Protein AF-A0A3P3TVG1-F1 (afdb_monomer_lite)

Radius of gyration: 27.74 Å; chains: 1; bounding box: 45×38×85 Å

Structure (mmCIF, N/CA/C/O backbone):
data_AF-A0A3P3TVG1-F1
#
_entry.id   AF-A0A3P3TVG1-F1
#
loop_
_atom_site.group_PDB
_atom_site.id
_atom_site.type_symbol
_atom_site.label_atom_id
_atom_site.label_alt_id
_atom_site.label_comp_id
_atom_site.label_asym_id
_atom_site.label_entity_id
_atom_site.label_seq_id
_atom_site.pdbx_PDB_ins_code
_atom_site.Cartn_x
_atom_site.Cartn_y
_atom_site.Cartn_z
_atom_site.occupancy
_atom_site.B_iso_or_equiv
_atom_site.auth_seq_id
_atom_site.auth_comp_id
_atom_site.auth_asym_id
_atom_site.auth_atom_id
_atom_site.pdbx_PDB_model_num
ATOM 1 N N . MET A 1 1 ? 25.346 26.857 -65.716 1.00 60.88 1 MET A N 1
ATOM 2 C CA . MET A 1 1 ? 24.441 25.695 -65.537 1.00 60.88 1 MET A CA 1
ATOM 3 C C . MET A 1 1 ? 25.072 24.546 -64.748 1.00 60.88 1 MET A C 1
ATOM 5 O O . MET A 1 1 ? 24.523 24.207 -63.712 1.00 60.88 1 MET A O 1
ATOM 9 N N . LYS A 1 2 ? 26.247 24.011 -65.127 1.00 71.88 2 LYS A N 1
ATOM 10 C CA . LYS A 1 2 ? 26.922 22.905 -64.397 1.00 71.88 2 LYS A CA 1
ATOM 11 C C . LYS A 1 2 ? 27.114 23.145 -62.885 1.00 71.88 2 LYS A C 1
ATOM 13 O O . LYS A 1 2 ? 26.853 22.253 -62.092 1.00 71.88 2 LYS A O 1
ATOM 18 N N . LYS A 1 3 ? 27.490 24.368 -62.484 1.00 79.12 3 LYS A N 1
ATOM 19 C CA . LYS A 1 3 ? 27.665 24.753 -61.066 1.00 79.12 3 LYS A CA 1
ATOM 20 C C . LYS A 1 3 ? 26.357 24.718 -60.257 1.00 79.12 3 LYS A C 1
ATOM 22 O O . LYS A 1 3 ? 26.367 24.307 -59.107 1.00 79.12 3 LYS A O 1
ATOM 27 N N . ILE A 1 4 ? 25.240 25.107 -60.876 1.00 87.00 4 ILE A N 1
ATOM 28 C CA . ILE A 1 4 ? 23.908 25.107 -60.244 1.00 87.00 4 ILE A CA 1
ATOM 29 C C . ILE A 1 4 ? 23.394 23.671 -60.101 1.00 87.00 4 ILE A C 1
ATOM 31 O O . ILE A 1 4 ? 22.881 23.303 -59.052 1.00 87.00 4 ILE A O 1
ATOM 35 N N . ILE A 1 5 ? 23.606 22.839 -61.125 1.00 87.06 5 ILE A N 1
ATOM 36 C CA . ILE A 1 5 ? 23.253 21.411 -61.095 1.00 87.06 5 ILE A CA 1
ATOM 37 C C . ILE A 1 5 ? 24.036 20.686 -59.989 1.00 87.06 5 ILE A C 1
ATOM 39 O O . ILE A 1 5 ? 23.461 19.900 -59.242 1.00 87.06 5 ILE A O 1
ATOM 43 N N . PHE A 1 6 ? 25.329 20.992 -59.836 1.00 90.00 6 PHE A N 1
ATOM 44 C CA . PHE A 1 6 ? 26.157 20.420 -58.772 1.00 90.00 6 PHE A CA 1
ATOM 45 C C . PHE A 1 6 ? 25.679 20.840 -57.374 1.00 90.00 6 PHE A C 1
ATOM 47 O O . PHE A 1 6 ? 25.582 20.003 -56.481 1.00 90.00 6 PHE A O 1
ATOM 54 N N . LEU A 1 7 ? 25.313 22.115 -57.201 1.00 90.81 7 LEU A N 1
ATOM 55 C CA . LEU A 1 7 ? 24.789 22.638 -55.939 1.00 90.81 7 LEU A CA 1
ATOM 56 C C . LEU A 1 7 ? 23.459 21.971 -55.545 1.00 90.81 7 LEU A C 1
ATOM 58 O O . LEU A 1 7 ? 23.300 21.545 -54.405 1.00 90.81 7 LEU A O 1
ATOM 62 N N . LEU A 1 8 ? 22.527 21.833 -56.492 1.00 88.56 8 LEU A N 1
ATOM 63 C CA . LEU A 1 8 ? 21.233 21.184 -56.254 1.00 88.56 8 LEU A CA 1
ATOM 64 C C . LEU A 1 8 ? 21.389 19.695 -55.919 1.00 88.56 8 LEU A C 1
ATOM 66 O O . LEU A 1 8 ? 20.735 19.202 -55.002 1.00 88.56 8 LEU A O 1
ATOM 70 N N . SER A 1 9 ? 22.296 18.997 -56.609 1.00 88.94 9 SER A N 1
ATOM 71 C CA . SER A 1 9 ? 22.603 17.591 -56.328 1.00 88.94 9 SER A CA 1
ATOM 72 C C . SER A 1 9 ? 23.188 17.405 -54.922 1.00 88.94 9 SER A C 1
ATOM 74 O O . SER A 1 9 ? 22.757 16.526 -54.178 1.00 88.94 9 SER A O 1
ATOM 76 N N . ALA A 1 10 ? 24.098 18.290 -54.501 1.00 90.56 10 ALA A N 1
ATOM 77 C CA . ALA A 1 10 ? 24.673 18.252 -53.157 1.00 90.56 10 ALA A CA 1
ATOM 78 C C . ALA A 1 10 ? 23.614 18.458 -52.061 1.00 90.56 10 ALA A C 1
ATOM 80 O O . ALA A 1 10 ? 23.590 17.711 -51.084 1.00 90.56 10 ALA A O 1
ATOM 81 N N . ILE A 1 11 ? 22.701 19.420 -52.239 1.00 93.19 11 ILE A N 1
ATOM 82 C CA . ILE A 1 11 ? 21.603 19.672 -51.290 1.00 93.19 11 ILE A CA 1
ATOM 83 C C . ILE A 1 11 ? 20.682 18.451 -51.188 1.00 93.19 11 ILE A C 1
ATOM 85 O O . ILE A 1 11 ? 20.298 18.059 -50.085 1.00 93.19 11 ILE A O 1
ATOM 89 N N . PHE A 1 12 ? 20.367 17.815 -52.319 1.00 92.94 12 PHE A N 1
ATOM 90 C CA . PHE A 1 12 ? 19.538 16.612 -52.344 1.00 92.94 12 PHE A CA 1
ATOM 91 C C . PHE A 1 12 ? 20.194 15.446 -51.591 1.00 92.94 12 PHE A C 1
ATOM 93 O O . PHE A 1 12 ? 19.537 14.774 -50.796 1.00 92.94 12 PHE A O 1
ATOM 100 N N . ILE A 1 13 ? 21.499 15.233 -51.777 1.00 93.19 13 ILE A N 1
ATOM 101 C CA . ILE A 1 13 ? 22.245 14.186 -51.066 1.00 93.19 13 ILE A CA 1
ATOM 102 C C . ILE A 1 13 ? 22.282 14.477 -49.563 1.00 93.19 13 ILE A C 1
ATOM 104 O O . ILE A 1 13 ? 21.950 13.601 -48.769 1.00 93.19 13 ILE A O 1
ATOM 108 N N . ILE A 1 14 ? 22.616 15.707 -49.160 1.00 92.00 14 ILE A N 1
ATOM 109 C CA . ILE A 1 14 ? 22.690 16.089 -47.741 1.00 92.00 14 ILE A CA 1
ATOM 110 C C . ILE A 1 14 ? 21.326 15.925 -47.063 1.00 92.00 14 ILE A C 1
ATOM 112 O O . ILE A 1 14 ? 21.257 15.389 -45.961 1.00 92.00 14 ILE A O 1
ATOM 116 N N . SER A 1 15 ? 20.235 16.316 -47.727 1.00 91.88 15 SER A N 1
ATOM 117 C CA . SER A 1 15 ? 18.883 16.148 -47.189 1.00 91.88 15 SER A CA 1
ATOM 118 C C . SER A 1 15 ? 18.557 14.675 -46.924 1.00 91.88 15 SER A C 1
ATOM 120 O O . SER A 1 15 ? 18.113 14.332 -45.828 1.00 91.88 15 SER A O 1
ATOM 122 N N . ASN A 1 16 ? 18.865 13.785 -47.872 1.00 91.62 16 ASN A N 1
ATOM 123 C CA . ASN A 1 16 ? 18.651 12.346 -47.703 1.00 91.62 16 ASN A CA 1
ATOM 124 C C . ASN A 1 16 ? 19.564 11.731 -46.632 1.00 91.62 16 ASN A C 1
ATOM 126 O O . ASN A 1 16 ? 19.125 10.854 -45.893 1.00 91.62 16 ASN A O 1
ATOM 130 N N . VAL A 1 17 ? 20.808 12.204 -46.499 1.00 92.00 17 VAL A N 1
ATOM 131 C CA . VAL A 1 17 ? 21.730 11.763 -45.438 1.00 92.00 17 VAL A CA 1
ATOM 132 C C . VAL A 1 17 ? 21.220 12.179 -44.059 1.00 92.00 17 VAL A C 1
ATOM 134 O O . VAL A 1 17 ? 21.239 11.365 -43.140 1.00 92.00 17 VAL A O 1
ATOM 137 N N . VAL A 1 18 ? 20.715 13.407 -43.907 1.00 87.94 18 VAL A N 1
ATOM 138 C CA . VAL A 1 18 ? 20.125 13.886 -42.646 1.00 87.94 18 VAL A CA 1
ATOM 139 C C . VAL A 1 18 ? 18.876 13.079 -42.293 1.00 87.94 18 VAL A C 1
ATOM 141 O O . VAL A 1 18 ? 18.750 12.622 -41.158 1.00 87.94 18 VAL A O 1
ATOM 144 N N . TRP A 1 19 ? 17.988 12.836 -43.260 1.00 85.50 19 TRP A N 1
ATOM 145 C CA . TRP A 1 19 ? 16.808 11.993 -43.060 1.00 85.50 19 TRP A CA 1
ATOM 146 C C . TRP A 1 19 ? 17.169 10.549 -42.718 1.00 85.50 19 TRP A C 1
ATOM 148 O O . TRP A 1 19 ? 16.586 9.983 -41.796 1.00 85.50 19 TRP A O 1
ATOM 158 N N . GLY A 1 20 ? 18.156 9.968 -43.402 1.00 86.88 20 GLY A N 1
ATOM 159 C CA . GLY A 1 20 ? 18.679 8.640 -43.094 1.00 86.88 20 GLY A CA 1
ATOM 160 C C . GLY A 1 20 ? 19.249 8.583 -41.681 1.00 86.88 20 GLY A C 1
ATOM 161 O O . GLY A 1 20 ? 18.874 7.714 -40.900 1.00 86.88 20 GLY A O 1
ATOM 162 N N . PHE A 1 21 ? 20.077 9.557 -41.306 1.00 85.56 21 PHE A N 1
ATOM 163 C CA . PHE A 1 21 ? 20.622 9.656 -39.957 1.00 85.56 21 PHE A CA 1
ATOM 164 C C . PHE A 1 21 ? 19.516 9.770 -38.903 1.00 85.56 21 PHE A C 1
ATOM 166 O O . PHE A 1 21 ? 19.546 9.040 -37.921 1.00 85.56 21 PHE A O 1
ATOM 173 N N . MET A 1 22 ? 18.499 10.610 -39.114 1.00 80.25 22 MET A N 1
ATOM 174 C CA . MET A 1 22 ? 17.347 10.705 -38.209 1.00 80.25 22 MET A CA 1
ATOM 175 C C . MET A 1 22 ? 16.521 9.414 -38.156 1.00 80.25 22 MET A C 1
ATOM 177 O O . MET A 1 22 ? 16.029 9.048 -37.091 1.00 80.25 22 MET A O 1
ATOM 181 N N . TYR A 1 23 ? 16.383 8.709 -39.280 1.00 79.88 23 TYR A N 1
ATOM 182 C CA . TYR A 1 23 ? 15.666 7.439 -39.354 1.00 79.88 23 TYR A CA 1
ATOM 183 C C . TYR A 1 23 ? 16.387 6.319 -38.593 1.00 79.88 23 TYR A C 1
ATOM 185 O O . TYR A 1 23 ? 15.736 5.545 -37.895 1.00 79.88 23 TYR A O 1
ATOM 193 N N . PHE A 1 24 ? 17.717 6.246 -38.692 1.00 74.50 24 PHE A N 1
ATOM 194 C CA . PHE A 1 24 ? 18.522 5.262 -37.963 1.00 74.50 24 PHE A CA 1
ATOM 195 C C . PHE A 1 24 ? 18.769 5.659 -36.507 1.00 74.50 24 PHE A C 1
ATOM 197 O O . PHE A 1 24 ? 18.927 4.789 -35.659 1.00 74.50 24 PHE A O 1
ATOM 204 N N . LYS A 1 25 ? 18.712 6.955 -36.179 1.00 70.62 25 LYS A N 1
ATOM 205 C CA . LYS A 1 25 ? 18.735 7.468 -34.801 1.00 70.62 25 LYS A CA 1
ATOM 206 C C . LYS A 1 25 ? 17.356 7.405 -34.129 1.00 70.62 25 LYS A C 1
ATOM 208 O O . LYS A 1 25 ? 17.049 8.211 -33.248 1.00 70.62 25 LYS A O 1
ATOM 213 N N . ARG A 1 26 ? 16.513 6.447 -34.530 1.00 57.66 26 ARG A N 1
ATOM 214 C CA . ARG A 1 26 ? 15.347 6.040 -33.745 1.00 57.66 26 ARG A CA 1
ATOM 215 C C . ARG A 1 26 ? 15.866 5.398 -32.462 1.00 57.66 26 ARG A C 1
ATOM 217 O O . ARG A 1 26 ? 16.267 4.243 -32.463 1.00 57.66 26 ARG A O 1
ATOM 224 N N . ILE A 1 27 ? 15.957 6.260 -31.449 1.00 60.38 27 ILE A N 1
ATOM 225 C CA . ILE A 1 27 ? 15.525 6.090 -30.058 1.00 60.38 27 ILE A CA 1
ATOM 226 C C . ILE A 1 27 ? 15.545 4.629 -29.630 1.00 60.38 27 ILE A C 1
ATOM 228 O O . ILE A 1 27 ? 14.768 3.833 -30.159 1.00 60.38 27 ILE A O 1
ATOM 232 N N . ASP A 1 28 ? 16.421 4.336 -28.669 1.00 57.06 28 ASP A N 1
ATOM 233 C CA . ASP A 1 28 ? 16.534 3.058 -27.976 1.00 57.06 28 ASP A CA 1
ATOM 234 C C . ASP A 1 28 ? 15.175 2.346 -27.901 1.00 57.06 28 ASP A C 1
ATOM 236 O O . ASP A 1 28 ? 14.174 2.996 -27.564 1.00 57.06 28 ASP A O 1
ATOM 240 N N . PRO A 1 29 ? 15.101 1.038 -28.229 1.00 55.50 29 PRO A N 1
ATOM 241 C CA . PRO A 1 29 ? 13.853 0.296 -28.106 1.00 55.50 29 PRO A CA 1
ATOM 242 C C . PRO A 1 29 ? 13.265 0.570 -26.720 1.00 55.50 29 PRO A C 1
ATOM 244 O O . PRO A 1 29 ? 14.050 0.719 -25.774 1.00 55.50 29 PRO A O 1
ATOM 247 N N . PRO A 1 30 ? 11.923 0.662 -26.578 1.00 53.00 30 PRO A N 1
ATOM 248 C CA . PRO A 1 30 ? 11.322 0.805 -25.263 1.00 53.00 30 PRO A CA 1
ATOM 249 C C . PRO A 1 30 ? 11.974 -0.266 -24.408 1.00 53.00 30 PRO A C 1
ATOM 251 O O . PRO A 1 30 ? 11.936 -1.446 -24.777 1.00 53.00 30 PRO A O 1
ATOM 254 N N . SER A 1 31 ? 12.688 0.155 -23.355 1.00 56.16 31 SER A N 1
ATOM 255 C CA . SER A 1 31 ? 13.304 -0.808 -22.456 1.00 56.16 31 SER A CA 1
ATOM 256 C C . SER A 1 31 ? 12.200 -1.796 -22.125 1.00 56.16 31 SER A C 1
ATOM 258 O O . SER A 1 31 ? 11.040 -1.397 -22.008 1.00 56.16 31 SER A O 1
ATOM 260 N N . ASN A 1 32 ? 12.494 -3.091 -22.114 1.00 53.91 32 ASN A N 1
ATOM 261 C CA . ASN A 1 32 ? 11.509 -4.062 -21.674 1.00 53.91 32 ASN A CA 1
ATOM 262 C C . ASN A 1 32 ? 11.207 -3.700 -20.215 1.00 53.91 32 ASN A C 1
ATOM 264 O O . ASN A 1 32 ? 11.918 -4.128 -19.307 1.00 53.91 32 ASN A O 1
ATOM 268 N N . ILE A 1 33 ? 10.243 -2.800 -19.994 1.00 59.16 33 ILE A N 1
ATOM 269 C CA . ILE A 1 33 ? 9.822 -2.337 -18.687 1.00 59.16 33 ILE A CA 1
ATOM 270 C C . ILE A 1 33 ? 9.070 -3.541 -18.159 1.00 59.16 33 ILE A C 1
ATOM 272 O O . ILE A 1 33 ? 7.873 -3.700 -18.383 1.00 59.16 33 ILE A O 1
ATOM 276 N N . VAL A 1 34 ? 9.815 -4.449 -17.534 1.00 67.94 34 VAL A N 1
ATOM 277 C CA . VAL A 1 34 ? 9.253 -5.584 -16.824 1.00 67.94 34 VAL A CA 1
ATOM 278 C C . VAL A 1 34 ? 8.525 -4.986 -15.631 1.00 67.94 34 VAL A C 1
ATOM 280 O O . VAL A 1 34 ? 9.122 -4.671 -14.602 1.00 67.94 34 VAL A O 1
ATOM 283 N N . VAL A 1 35 ? 7.235 -4.738 -15.824 1.00 75.00 35 VAL A N 1
ATOM 284 C CA . VAL A 1 35 ? 6.320 -4.339 -14.766 1.00 75.00 35 VAL A CA 1
ATOM 285 C C . VAL A 1 35 ? 5.939 -5.608 -14.022 1.00 75.00 35 VAL A C 1
ATOM 287 O O . VAL A 1 35 ? 5.320 -6.506 -14.587 1.00 75.00 35 VAL A O 1
ATOM 290 N N . GLN A 1 36 ? 6.333 -5.694 -12.757 1.00 80.44 36 GLN A N 1
ATOM 291 C CA . GLN A 1 36 ? 5.960 -6.796 -11.879 1.00 80.44 36 GLN A CA 1
ATOM 292 C C . GLN A 1 36 ? 4.784 -6.352 -11.024 1.00 80.44 36 GLN A C 1
ATOM 294 O O . GLN A 1 36 ? 4.847 -5.309 -10.376 1.00 80.44 36 GLN A O 1
ATOM 299 N N . VAL A 1 37 ? 3.711 -7.136 -11.032 1.00 81.00 37 VAL A N 1
ATOM 300 C CA . VAL A 1 37 ? 2.537 -6.896 -10.194 1.00 81.00 37 VAL A CA 1
ATOM 301 C C . VAL A 1 37 ? 2.491 -7.978 -9.130 1.00 81.00 37 VAL A C 1
ATOM 303 O O . VAL A 1 37 ? 2.446 -9.164 -9.447 1.00 81.00 37 VAL A O 1
ATOM 306 N N . TYR A 1 38 ? 2.500 -7.558 -7.872 1.00 81.25 38 TYR A N 1
ATOM 307 C CA . TYR A 1 38 ? 2.321 -8.420 -6.716 1.00 81.25 38 TYR A CA 1
ATOM 308 C C . TYR A 1 38 ? 0.941 -8.165 -6.133 1.00 81.25 38 TYR A C 1
ATOM 310 O O . TYR A 1 38 ? 0.610 -7.021 -5.830 1.00 81.25 38 TYR A O 1
ATOM 318 N N . ASN A 1 39 ? 0.167 -9.230 -5.959 1.00 82.38 39 ASN A N 1
ATOM 319 C CA . ASN A 1 39 ? -1.041 -9.207 -5.147 1.00 82.38 39 ASN A CA 1
ATOM 320 C C . ASN A 1 39 ? -0.696 -9.874 -3.823 1.00 82.38 39 ASN A C 1
ATOM 322 O O . ASN A 1 39 ? -0.185 -10.997 -3.810 1.00 82.38 39 ASN A O 1
ATOM 326 N N . LEU A 1 40 ? -0.927 -9.163 -2.731 1.00 80.44 40 LEU A N 1
ATOM 327 C CA . LEU A 1 40 ? -0.558 -9.595 -1.400 1.00 80.44 40 LEU A CA 1
ATOM 328 C C . LEU A 1 40 ? -1.809 -9.710 -0.539 1.00 80.44 40 LEU A C 1
ATOM 330 O O . LEU A 1 40 ? -2.611 -8.782 -0.450 1.00 80.44 40 LEU A O 1
ATOM 334 N N . ASN A 1 41 ? -1.918 -10.862 0.112 1.00 81.88 41 ASN A N 1
ATOM 335 C CA . ASN A 1 41 ? -2.938 -11.165 1.099 1.00 81.88 41 ASN A CA 1
ATOM 336 C C . ASN A 1 41 ? -2.225 -11.601 2.376 1.00 81.88 41 ASN A C 1
ATOM 338 O O . ASN A 1 41 ? -1.162 -12.226 2.320 1.00 81.88 41 ASN A O 1
ATOM 342 N N . GLY A 1 42 ? -2.812 -11.292 3.521 1.00 79.81 42 GLY A N 1
ATOM 343 C CA . GLY A 1 42 ? -2.217 -11.608 4.807 1.00 79.81 42 GLY A CA 1
ATOM 344 C C . GLY A 1 42 ? -3.260 -11.628 5.906 1.00 79.81 42 GLY A C 1
ATOM 345 O O . GLY A 1 42 ? -4.244 -10.900 5.859 1.00 79.81 42 GLY A O 1
ATOM 346 N N . THR A 1 43 ? -3.016 -12.456 6.908 1.00 78.81 43 THR A N 1
ATOM 347 C CA . THR A 1 43 ? -3.888 -12.605 8.068 1.00 78.81 43 THR A CA 1
ATOM 348 C C . THR A 1 43 ? -3.055 -12.337 9.310 1.00 78.81 43 THR A C 1
ATOM 350 O O . THR A 1 43 ? -2.070 -13.031 9.554 1.00 78.81 43 THR A O 1
ATOM 353 N N . GLY A 1 44 ? -3.421 -11.299 10.057 1.00 78.81 44 GLY A N 1
ATOM 354 C CA . GLY A 1 44 ? -2.887 -10.990 11.384 1.00 78.81 44 GLY A CA 1
ATOM 355 C C . GLY A 1 44 ? -3.753 -11.608 12.479 1.00 78.81 44 GLY A C 1
ATOM 356 O O . GLY A 1 44 ? -4.606 -12.442 12.197 1.00 78.81 44 GLY A O 1
ATOM 357 N N . GLU A 1 45 ? -3.594 -11.207 13.738 1.00 75.44 45 GLU A N 1
ATOM 358 C CA . GLU A 1 45 ? -4.452 -11.715 14.824 1.00 75.44 45 GLU A CA 1
ATOM 359 C C . GLU A 1 45 ? -5.867 -11.128 14.748 1.00 75.44 45 GLU A C 1
ATOM 361 O O . GLU A 1 45 ? -6.856 -11.859 14.747 1.00 75.44 45 GLU A O 1
ATOM 366 N N . VAL A 1 46 ? -5.958 -9.809 14.584 1.00 79.50 46 VAL A N 1
ATOM 367 C CA . VAL A 1 46 ? -7.218 -9.046 14.622 1.00 79.50 46 VAL A CA 1
ATOM 368 C C . VAL A 1 46 ? -7.608 -8.419 13.282 1.00 79.50 46 VAL A C 1
ATOM 370 O O . VAL A 1 46 ? -8.724 -7.927 13.143 1.00 79.50 46 VAL A O 1
ATOM 373 N N . TRP A 1 47 ? -6.728 -8.475 12.283 1.00 80.12 47 TRP A N 1
ATOM 374 C CA . TRP A 1 47 ? -6.930 -7.870 10.966 1.00 80.12 47 TRP A CA 1
ATOM 375 C C . TRP A 1 47 ? -6.579 -8.849 9.853 1.00 80.12 47 TRP A C 1
ATOM 377 O O . TRP A 1 47 ? -5.601 -9.584 9.974 1.00 80.12 47 TRP A O 1
ATOM 387 N N . ASP A 1 48 ? -7.328 -8.808 8.761 1.00 80.25 48 ASP A N 1
ATOM 388 C CA . ASP A 1 48 ? -6.969 -9.435 7.492 1.00 80.25 48 ASP A CA 1
ATOM 389 C C . ASP A 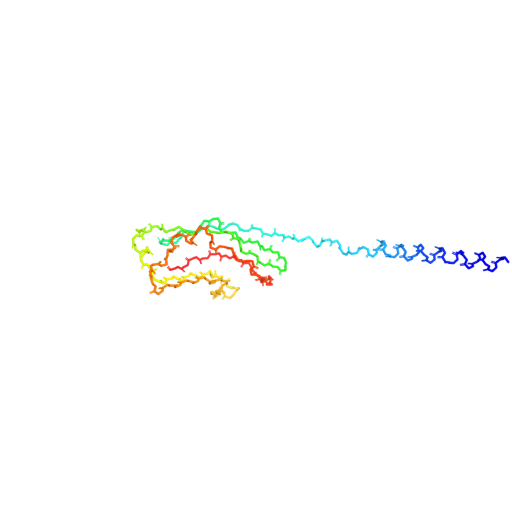1 48 ? -6.721 -8.353 6.442 1.00 80.25 48 ASP A C 1
ATOM 391 O O . ASP A 1 48 ? -7.459 -7.373 6.364 1.00 80.25 48 ASP A O 1
ATOM 395 N N . ILE A 1 49 ? -5.692 -8.530 5.616 1.00 82.31 49 ILE A N 1
ATOM 396 C CA . ILE A 1 49 ? -5.462 -7.722 4.421 1.00 82.31 49 ILE A CA 1
ATOM 397 C C . ILE A 1 49 ? -5.760 -8.557 3.181 1.00 82.31 49 ILE A C 1
ATOM 399 O O . ILE A 1 49 ? -5.309 -9.700 3.044 1.00 82.31 49 ILE A O 1
ATOM 403 N N . THR A 1 50 ? -6.507 -7.966 2.259 1.00 83.06 50 THR A N 1
ATOM 404 C CA . THR A 1 50 ? -6.888 -8.595 0.996 1.00 83.06 50 THR A CA 1
ATOM 405 C C . THR A 1 50 ? -6.636 -7.653 -0.167 1.00 83.06 50 THR A C 1
ATOM 407 O O . THR A 1 50 ? -6.716 -6.430 -0.034 1.00 83.06 50 THR A O 1
ATOM 410 N N . ASP A 1 51 ? -6.287 -8.245 -1.306 1.00 81.56 51 ASP A N 1
ATOM 411 C CA . ASP A 1 51 ? -6.152 -7.580 -2.597 1.00 81.56 51 ASP A CA 1
ATOM 412 C C . ASP A 1 51 ? -5.139 -6.431 -2.631 1.00 81.56 51 ASP A C 1
ATOM 414 O O . ASP A 1 51 ? -5.218 -5.585 -3.517 1.00 81.56 51 ASP A O 1
ATOM 418 N N . TYR A 1 52 ? -4.152 -6.409 -1.725 1.00 81.56 52 TYR A N 1
ATOM 419 C CA . TYR A 1 52 ? -3.157 -5.340 -1.689 1.00 81.56 52 TYR A CA 1
ATOM 420 C C . TYR A 1 52 ? -2.189 -5.450 -2.868 1.00 81.56 52 TYR A C 1
ATOM 422 O O . TYR A 1 52 ? -1.404 -6.399 -2.966 1.00 81.56 52 TYR A O 1
ATOM 430 N N . LYS A 1 53 ? -2.233 -4.474 -3.780 1.00 82.56 53 LYS A N 1
ATOM 431 C CA . LYS A 1 53 ? -1.442 -4.509 -5.018 1.00 82.56 53 LYS A CA 1
ATOM 432 C C . LYS A 1 53 ? -0.182 -3.668 -4.923 1.00 82.56 53 LYS A C 1
ATOM 434 O O . LYS A 1 53 ? -0.224 -2.486 -4.592 1.00 82.56 53 LYS A O 1
ATOM 439 N N . ILE A 1 54 ? 0.945 -4.239 -5.330 1.00 80.94 54 ILE A N 1
ATOM 440 C CA . ILE A 1 54 ? 2.197 -3.507 -5.528 1.00 80.94 54 ILE A CA 1
ATOM 441 C C . ILE A 1 54 ? 2.638 -3.686 -6.972 1.00 80.94 54 ILE A C 1
ATOM 443 O O . ILE A 1 54 ? 2.863 -4.802 -7.429 1.00 80.94 54 ILE A O 1
ATOM 447 N N . ILE A 1 55 ? 2.794 -2.578 -7.685 1.00 80.75 55 ILE A N 1
ATOM 448 C CA . ILE A 1 55 ? 3.299 -2.557 -9.053 1.00 80.75 55 ILE A CA 1
ATOM 449 C C . ILE A 1 55 ? 4.724 -2.014 -9.008 1.00 80.75 55 ILE A C 1
ATOM 451 O O . ILE A 1 55 ? 4.959 -0.855 -8.669 1.00 80.75 55 ILE A O 1
ATOM 455 N N . VAL A 1 56 ? 5.688 -2.854 -9.357 1.00 80.38 56 VAL A N 1
ATOM 456 C CA . VAL A 1 56 ? 7.104 -2.504 -9.406 1.00 80.38 56 VAL A CA 1
ATOM 457 C C . VAL A 1 56 ? 7.517 -2.344 -10.860 1.00 80.38 56 VAL A C 1
ATOM 459 O O . VAL A 1 56 ? 7.429 -3.271 -11.659 1.00 80.38 56 VAL A O 1
ATOM 462 N N . SER A 1 57 ? 7.993 -1.152 -11.194 1.00 75.12 57 SER A N 1
ATOM 463 C CA . SER A 1 57 ? 8.670 -0.841 -12.451 1.00 75.12 57 SER A CA 1
ATOM 464 C C . SER A 1 57 ? 10.116 -0.424 -12.153 1.00 75.12 57 SER A C 1
ATOM 466 O O . SER A 1 57 ? 10.407 -0.039 -11.016 1.00 75.12 57 SER A O 1
ATOM 468 N N . PRO A 1 58 ? 11.028 -0.424 -13.143 1.00 71.62 58 PRO A N 1
ATOM 469 C CA . PRO A 1 58 ? 12.425 -0.029 -12.940 1.00 71.62 58 PRO A CA 1
ATOM 470 C C . PRO A 1 58 ? 12.594 1.343 -12.271 1.00 71.62 58 PRO A C 1
ATOM 472 O O . PRO A 1 58 ? 13.531 1.559 -11.509 1.00 71.62 58 PRO A O 1
ATOM 475 N N . ASN A 1 59 ? 11.659 2.264 -12.518 1.00 70.62 59 ASN A N 1
ATOM 476 C CA . ASN A 1 59 ? 11.774 3.654 -12.082 1.00 70.62 59 ASN A CA 1
ATOM 477 C C . ASN A 1 59 ? 10.816 4.018 -10.942 1.00 70.62 59 ASN A C 1
ATOM 479 O O . ASN A 1 59 ? 10.974 5.077 -10.336 1.00 70.62 59 ASN A O 1
ATOM 483 N N . LYS A 1 60 ? 9.813 3.178 -10.661 1.00 70.81 60 LYS A N 1
ATOM 484 C CA . LYS A 1 60 ? 8.745 3.501 -9.714 1.00 70.81 60 LYS A CA 1
ATOM 485 C C . LYS A 1 60 ? 8.153 2.251 -9.074 1.00 70.81 60 LYS A C 1
ATOM 487 O O . LYS A 1 60 ? 7.808 1.303 -9.778 1.00 70.81 60 LYS A O 1
ATOM 492 N N . ILE A 1 61 ? 7.944 2.306 -7.763 1.00 75.25 61 ILE A N 1
ATOM 493 C CA . ILE A 1 61 ? 7.049 1.398 -7.040 1.00 75.25 61 ILE A CA 1
ATOM 494 C C . ILE A 1 61 ? 5.729 2.126 -6.808 1.00 75.25 61 ILE A C 1
ATOM 496 O O . ILE A 1 61 ? 5.704 3.169 -6.161 1.00 75.25 61 ILE A O 1
ATOM 500 N N . LEU A 1 62 ? 4.642 1.581 -7.337 1.00 75.69 62 LEU A N 1
ATOM 501 C CA . LEU A 1 62 ? 3.280 2.001 -7.044 1.00 75.69 62 LEU A CA 1
ATOM 502 C C . LEU A 1 62 ? 2.669 1.012 -6.058 1.00 75.69 62 LEU A C 1
ATOM 504 O O . LEU A 1 62 ? 2.832 -0.199 -6.197 1.00 75.69 62 LEU A O 1
ATOM 508 N N . ARG A 1 63 ? 1.951 1.540 -5.077 1.00 75.62 63 ARG A N 1
ATOM 509 C CA . ARG A 1 63 ? 1.062 0.770 -4.212 1.00 75.62 63 ARG A CA 1
ATOM 510 C C . ARG A 1 63 ? -0.344 1.137 -4.667 1.00 75.62 63 ARG A C 1
ATOM 512 O O . ARG A 1 63 ? -0.605 2.311 -4.917 1.00 75.62 63 ARG A O 1
ATOM 519 N N . GLY A 1 64 ? -1.140 0.125 -4.966 1.00 70.25 64 GLY A N 1
ATOM 520 C CA . GLY A 1 64 ? -2.527 0.261 -5.381 1.00 70.25 64 GLY A CA 1
ATOM 521 C C . GLY A 1 64 ? -3.442 -0.255 -4.285 1.00 70.25 64 GLY A C 1
ATOM 522 O O . GLY A 1 64 ? -2.960 -0.609 -3.211 1.00 70.25 64 GLY A O 1
ATOM 523 N N . HIS A 1 65 ? -4.737 -0.310 -4.599 1.00 74.94 65 HIS A N 1
ATOM 524 C CA . HIS A 1 65 ? -5.809 -0.772 -3.719 1.00 74.94 65 HIS A CA 1
ATOM 525 C C . HIS A 1 65 ? -5.402 -1.941 -2.823 1.00 74.94 65 HIS A C 1
ATOM 527 O O . HIS A 1 65 ? -4.704 -2.856 -3.257 1.00 74.94 65 HIS A O 1
ATOM 533 N N . GLY A 1 66 ? -5.874 -1.886 -1.586 1.00 75.00 66 GLY A N 1
ATOM 534 C CA . GLY A 1 66 ? -5.881 -2.983 -0.637 1.00 75.00 66 GLY A CA 1
ATOM 535 C C . GLY A 1 66 ? -7.013 -2.748 0.344 1.00 75.00 66 GLY A C 1
ATOM 536 O O . GLY A 1 66 ? -7.369 -1.598 0.606 1.00 75.00 66 GLY A O 1
ATOM 537 N N . LYS A 1 67 ? -7.565 -3.836 0.865 1.00 79.88 67 LYS A N 1
ATOM 538 C CA . LYS A 1 67 ? -8.661 -3.815 1.824 1.00 79.88 67 LYS A CA 1
ATOM 539 C C . LYS A 1 67 ? -8.191 -4.384 3.150 1.00 79.88 67 LYS A C 1
ATOM 541 O O . LYS A 1 67 ? -7.602 -5.467 3.176 1.00 79.88 67 LYS A O 1
ATOM 546 N N . LEU A 1 68 ? -8.468 -3.669 4.235 1.00 78.88 68 LEU A N 1
ATOM 547 C CA . LEU A 1 68 ? -8.207 -4.126 5.595 1.00 78.88 68 LEU A CA 1
ATOM 548 C C . LEU A 1 68 ? -9.537 -4.490 6.274 1.00 78.88 68 LEU A C 1
ATOM 550 O O . LEU A 1 68 ? -10.446 -3.674 6.355 1.00 78.88 68 LEU A O 1
ATOM 554 N N . ALA A 1 69 ? -9.668 -5.725 6.749 1.00 80.19 69 ALA A N 1
ATOM 555 C CA . ALA A 1 69 ? -10.881 -6.238 7.377 1.00 80.19 69 ALA A CA 1
ATOM 556 C C . ALA A 1 69 ? -10.629 -6.556 8.854 1.00 80.19 69 ALA A C 1
ATOM 558 O O . ALA A 1 69 ? -9.718 -7.319 9.181 1.00 80.19 69 ALA A O 1
ATOM 559 N N . TYR A 1 70 ? -11.426 -5.970 9.750 1.00 79.06 70 TYR A N 1
ATOM 560 C CA . TYR A 1 70 ? -11.343 -6.261 11.181 1.00 79.06 70 TYR A CA 1
ATOM 561 C C . TYR A 1 70 ? -12.023 -7.590 11.490 1.00 79.06 70 TYR A C 1
ATOM 563 O O . TYR A 1 70 ? -13.136 -7.838 11.031 1.00 79.06 70 TYR A O 1
ATOM 571 N N . LYS A 1 71 ? -11.378 -8.426 12.301 1.00 81.50 71 LYS A N 1
ATOM 572 C CA . LYS A 1 71 ? -11.918 -9.721 12.739 1.00 81.50 71 LYS A CA 1
ATOM 573 C C . LYS A 1 71 ? -12.566 -9.688 14.121 1.00 81.50 71 LYS A C 1
ATOM 575 O O . LYS A 1 71 ? -13.217 -10.657 14.503 1.00 81.50 71 LYS A O 1
ATOM 580 N N . GLY A 1 72 ? -12.339 -8.625 14.892 1.00 80.69 72 GLY A N 1
ATOM 581 C CA . GLY A 1 72 ? -12.935 -8.453 16.217 1.00 80.69 72 GLY A CA 1
ATOM 582 C C . GLY A 1 72 ? -14.342 -7.852 16.162 1.00 80.69 72 GLY A C 1
ATOM 583 O O . GLY A 1 72 ? -14.896 -7.622 15.090 1.00 80.69 72 GLY A O 1
ATOM 584 N N . ASP A 1 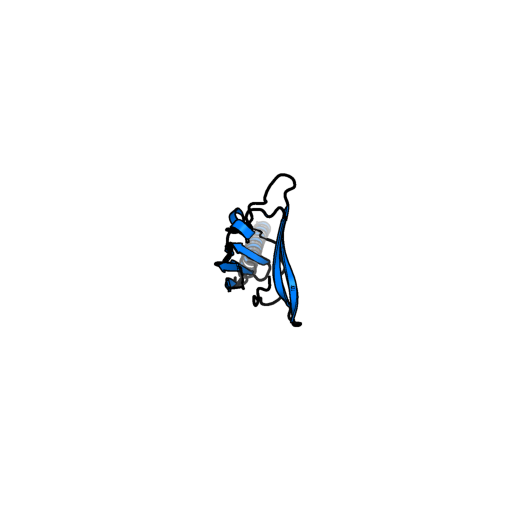73 ? -14.908 -7.561 17.335 1.00 81.06 73 ASP A N 1
ATOM 585 C CA . ASP A 1 73 ? -16.183 -6.841 17.442 1.00 81.06 73 ASP A CA 1
ATOM 586 C C . ASP A 1 73 ? -16.016 -5.387 16.946 1.00 81.06 73 ASP A C 1
ATOM 588 O O . ASP A 1 73 ? -15.219 -4.649 17.536 1.00 81.06 73 ASP A O 1
ATOM 592 N N . PRO A 1 74 ? -16.750 -4.945 15.903 1.00 75.88 74 PRO A N 1
ATOM 593 C CA . PRO A 1 74 ? -16.689 -3.579 15.377 1.00 75.88 74 PRO A CA 1
ATOM 594 C C . PRO A 1 74 ? -16.809 -2.486 16.444 1.00 75.88 74 PRO A C 1
ATOM 596 O O . PRO A 1 74 ? -16.145 -1.455 16.340 1.00 75.88 74 PRO A O 1
ATOM 599 N N . LYS A 1 75 ? -17.562 -2.737 17.524 1.00 78.56 75 LYS A N 1
ATOM 600 C CA . LYS A 1 75 ? -17.741 -1.788 18.636 1.00 78.5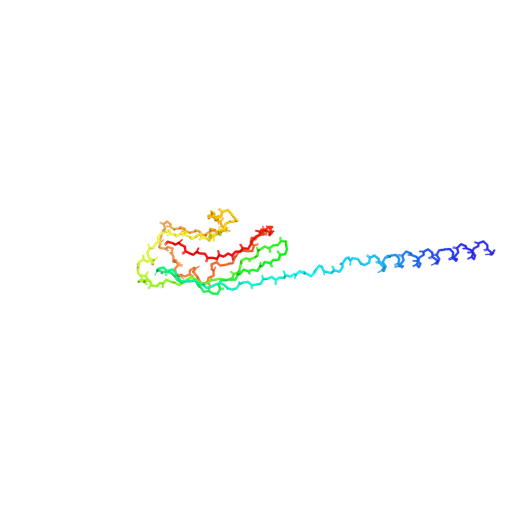6 75 LYS A CA 1
ATOM 601 C C . LYS A 1 75 ? -16.431 -1.398 19.322 1.00 78.56 75 LYS A C 1
ATOM 603 O O . LYS A 1 75 ? -16.356 -0.332 19.932 1.00 78.56 75 LYS A O 1
ATOM 608 N N . ASN A 1 76 ? -15.404 -2.242 19.220 1.00 74.69 76 ASN A N 1
ATOM 609 C CA . ASN A 1 76 ? -14.087 -1.995 19.807 1.00 74.69 76 ASN A CA 1
ATOM 610 C C . ASN A 1 76 ? -13.302 -0.899 19.073 1.00 74.69 76 ASN A C 1
ATOM 612 O O . ASN A 1 76 ? -12.379 -0.331 19.650 1.00 74.69 76 ASN A O 1
ATOM 616 N N . VAL A 1 77 ? -13.644 -0.622 17.812 1.00 71.50 77 VAL A N 1
ATOM 617 C CA . VAL A 1 77 ? -12.916 0.311 16.933 1.00 71.50 77 VAL A CA 1
ATOM 618 C C . VAL A 1 77 ? -13.805 1.418 16.356 1.00 71.50 77 VAL A C 1
ATOM 620 O O . VAL A 1 77 ? -13.297 2.422 15.869 1.00 71.50 77 VAL A O 1
ATOM 623 N N . GLU A 1 78 ? -15.130 1.277 16.448 1.00 70.38 78 GLU A N 1
ATOM 624 C CA . GLU A 1 78 ? -16.117 2.255 15.969 1.00 70.38 78 GLU A CA 1
ATOM 625 C C . GLU A 1 78 ? -16.041 3.600 16.712 1.00 70.38 78 GLU A C 1
ATOM 627 O O . GLU A 1 78 ? -16.355 4.636 16.139 1.00 70.38 78 GLU A O 1
ATOM 632 N N . ASN A 1 79 ? -15.570 3.606 17.965 1.00 70.88 79 ASN A N 1
ATOM 633 C CA . ASN A 1 79 ? -15.464 4.814 18.794 1.00 70.88 79 ASN A CA 1
ATOM 634 C C . ASN A 1 79 ? -14.049 5.417 18.857 1.00 70.88 79 ASN A C 1
ATOM 636 O O . ASN A 1 79 ? -13.769 6.267 19.705 1.00 70.88 79 ASN A O 1
ATOM 640 N N . SER A 1 80 ? -13.129 4.972 18.001 1.00 70.94 80 SER A N 1
ATOM 641 C CA . SER A 1 80 ? -11.750 5.460 18.012 1.00 70.94 80 SER A CA 1
ATOM 642 C C . SER A 1 80 ? -11.669 6.904 17.506 1.00 70.94 80 SER A C 1
ATOM 644 O O . SER A 1 80 ? -12.108 7.218 16.407 1.00 70.94 80 SER A O 1
ATOM 646 N N . THR A 1 81 ? -11.067 7.800 18.286 1.00 73.31 81 THR A N 1
ATOM 647 C CA . THR A 1 81 ? -10.810 9.204 17.892 1.00 73.31 81 THR A CA 1
ATOM 648 C C . THR A 1 81 ? -9.505 9.377 17.112 1.00 73.31 81 THR A C 1
ATOM 650 O O . THR A 1 81 ? -9.194 10.468 16.632 1.00 73.31 81 THR A O 1
ATOM 653 N N . TYR A 1 82 ? -8.732 8.300 16.981 1.00 75.06 82 TYR A N 1
ATOM 654 C CA . TYR A 1 82 ? -7.455 8.260 16.287 1.00 75.06 82 TYR A CA 1
ATOM 655 C C . TYR A 1 82 ? -7.216 6.875 15.697 1.00 75.06 82 TYR A C 1
ATOM 657 O O . TYR A 1 82 ? -7.485 5.866 16.353 1.00 75.06 82 TYR A O 1
ATOM 665 N N . TYR A 1 83 ? -6.632 6.831 14.503 1.00 74.62 83 TYR A N 1
ATOM 666 C CA . TYR A 1 83 ? -5.989 5.631 13.998 1.00 74.62 83 TYR A CA 1
ATOM 667 C C . TYR A 1 83 ? -4.681 5.948 13.295 1.00 74.62 83 TYR A C 1
ATOM 669 O O . TYR A 1 83 ? -4.494 7.021 12.723 1.00 74.62 83 TYR A O 1
ATOM 677 N N . LYS A 1 84 ? -3.798 4.952 13.295 1.00 77.25 84 LYS A N 1
ATOM 678 C CA . LYS A 1 84 ? -2.583 4.936 12.496 1.00 77.25 84 LYS A CA 1
ATOM 679 C C . LYS A 1 84 ? -2.284 3.513 12.070 1.00 77.25 84 LYS A C 1
ATOM 681 O O . LYS A 1 84 ? -2.282 2.611 12.904 1.00 77.25 84 LYS A O 1
ATOM 686 N N . PHE A 1 85 ? -1.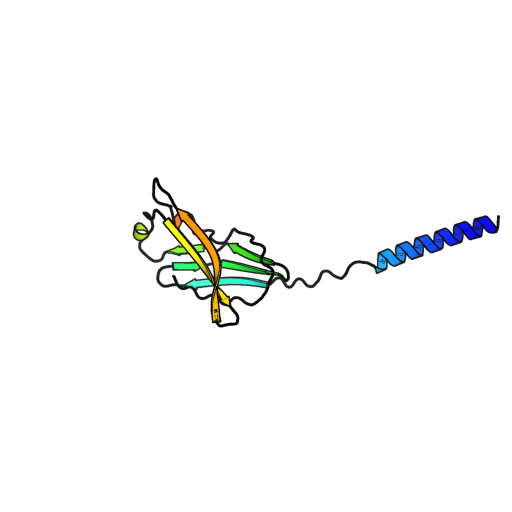987 3.321 10.794 1.00 74.38 85 PHE A N 1
ATOM 687 C CA . PHE A 1 85 ? -1.423 2.073 10.306 1.00 74.38 85 PHE A CA 1
ATOM 688 C C . PHE A 1 85 ? -0.152 2.333 9.507 1.00 74.38 85 PHE A C 1
ATOM 690 O O . PHE A 1 85 ? 0.010 3.361 8.846 1.00 74.38 85 PHE A O 1
ATOM 697 N N . GLU A 1 86 ? 0.766 1.376 9.588 1.00 76.69 86 GLU A N 1
ATOM 698 C CA . GLU A 1 86 ? 2.064 1.435 8.932 1.00 76.69 86 GLU A CA 1
ATOM 699 C C . GLU A 1 86 ? 2.274 0.177 8.095 1.00 76.69 86 GLU A C 1
ATOM 701 O O . GLU A 1 86 ? 2.039 -0.939 8.557 1.00 76.69 86 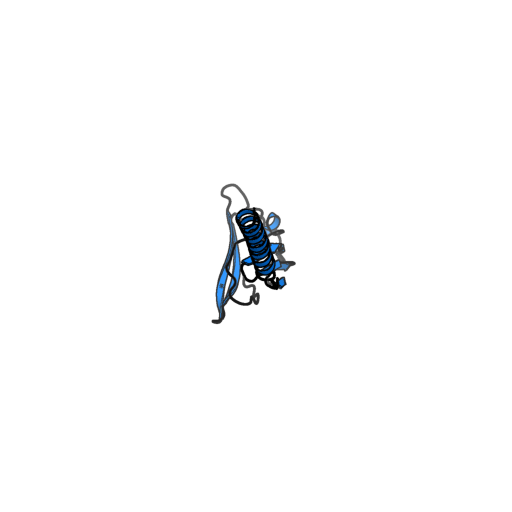GLU A O 1
ATOM 706 N N . ILE A 1 87 ? 2.769 0.342 6.871 1.00 75.62 87 ILE A N 1
ATOM 707 C CA . ILE A 1 87 ? 3.238 -0.779 6.058 1.00 75.62 87 ILE A CA 1
ATOM 708 C C . ILE A 1 87 ? 4.753 -0.799 6.163 1.00 75.62 87 ILE A C 1
ATOM 710 O O . ILE A 1 87 ? 5.421 0.166 5.782 1.00 75.62 87 ILE A O 1
ATOM 714 N N . LYS A 1 88 ? 5.291 -1.910 6.664 1.00 77.19 88 LYS A N 1
ATOM 715 C CA . LYS A 1 88 ? 6.728 -2.119 6.836 1.00 77.19 88 LYS A CA 1
ATOM 716 C C . LYS A 1 88 ? 7.258 -3.112 5.813 1.00 77.19 88 LYS A C 1
ATOM 718 O O . LYS A 1 88 ? 6.559 -4.018 5.358 1.00 77.19 88 LYS A O 1
ATOM 723 N N . LYS A 1 89 ? 8.510 -2.909 5.433 1.00 74.88 89 LYS A N 1
ATOM 724 C CA . LYS A 1 89 ? 9.294 -3.788 4.578 1.00 74.88 89 LYS A CA 1
ATOM 725 C C . LYS A 1 89 ? 10.507 -4.256 5.359 1.00 74.88 89 LYS A C 1
ATOM 727 O O . LYS A 1 89 ? 11.194 -3.440 5.957 1.00 74.88 89 LYS A O 1
ATOM 732 N N . ILE A 1 90 ? 10.831 -5.537 5.255 1.00 75.62 90 ILE A N 1
ATOM 733 C CA . ILE A 1 90 ? 12.121 -6.036 5.723 1.00 75.62 90 ILE A CA 1
ATOM 734 C C . ILE A 1 90 ? 13.179 -5.661 4.680 1.00 75.62 90 ILE A C 1
ATOM 736 O O . ILE A 1 90 ? 13.096 -6.059 3.514 1.00 75.62 90 ILE A O 1
ATOM 740 N N . ASN A 1 91 ? 14.157 -4.855 5.081 1.00 76.94 91 ASN A N 1
ATOM 741 C CA . ASN A 1 91 ? 15.273 -4.473 4.226 1.00 76.94 91 ASN A CA 1
ATOM 742 C C . ASN A 1 91 ? 16.263 -5.650 4.038 1.00 76.94 91 ASN A C 1
ATOM 744 O O . ASN A 1 91 ? 16.171 -6.659 4.740 1.00 76.94 91 ASN A O 1
ATOM 748 N N . PRO A 1 92 ? 17.247 -5.554 3.122 1.00 74.81 92 PRO A N 1
ATOM 749 C CA . PRO A 1 92 ? 18.229 -6.625 2.907 1.00 74.81 92 PRO A CA 1
ATOM 750 C C . PRO A 1 92 ? 19.057 -7.005 4.148 1.00 74.81 92 PRO A C 1
ATOM 752 O O . PRO A 1 92 ? 19.673 -8.065 4.168 1.00 74.81 92 PRO A O 1
ATOM 755 N N . TYR A 1 93 ? 19.068 -6.155 5.178 1.00 81.56 93 TYR A N 1
ATOM 756 C CA . TYR A 1 93 ? 19.751 -6.377 6.454 1.00 81.56 93 TYR A CA 1
ATOM 757 C C . TYR A 1 93 ? 18.839 -6.995 7.525 1.00 81.56 93 TYR A C 1
ATOM 759 O O . TYR A 1 93 ? 19.238 -7.085 8.684 1.00 81.56 93 TYR A O 1
ATOM 767 N N . GLY A 1 94 ? 17.613 -7.388 7.164 1.00 80.38 94 GLY A N 1
ATOM 768 C CA . GLY A 1 94 ? 16.657 -8.003 8.081 1.00 80.38 94 GLY A CA 1
ATOM 769 C C . GLY A 1 94 ? 15.976 -7.028 9.043 1.00 80.38 94 GLY A C 1
ATOM 770 O O . GLY A 1 94 ? 15.364 -7.476 10.005 1.00 80.38 94 GLY A O 1
ATOM 771 N N . LYS A 1 95 ? 16.085 -5.712 8.822 1.00 79.56 95 LYS A N 1
ATOM 772 C CA . LYS A 1 95 ? 15.432 -4.695 9.658 1.00 79.56 95 LYS A CA 1
ATOM 773 C C . LYS A 1 95 ? 14.151 -4.189 9.014 1.00 79.56 95 LYS A C 1
ATOM 775 O O . LYS A 1 95 ? 14.100 -4.019 7.796 1.00 79.56 95 LYS A O 1
ATOM 780 N N . ASP A 1 96 ? 13.172 -3.876 9.850 1.00 79.44 96 ASP A N 1
ATOM 781 C CA . ASP A 1 96 ? 11.934 -3.249 9.409 1.00 79.44 96 ASP A CA 1
ATOM 782 C C . ASP A 1 96 ? 12.162 -1.792 9.003 1.00 79.44 96 ASP A C 1
ATOM 784 O O . ASP A 1 96 ? 12.772 -1.001 9.724 1.00 79.44 96 ASP A O 1
ATOM 788 N N . GLU A 1 97 ? 11.636 -1.440 7.840 1.00 78.81 97 GLU A N 1
ATOM 789 C CA . GLU A 1 97 ? 11.627 -0.101 7.275 1.00 78.81 97 GLU A CA 1
ATOM 790 C C . GLU A 1 97 ? 10.181 0.280 6.949 1.00 78.81 97 GLU A C 1
ATOM 792 O O . GLU A 1 97 ? 9.507 -0.400 6.169 1.00 78.81 97 GLU A O 1
ATOM 797 N N . THR A 1 98 ? 9.682 1.362 7.547 1.00 79.81 98 THR A N 1
ATOM 798 C CA . THR A 1 98 ? 8.333 1.863 7.266 1.00 79.81 98 THR A CA 1
ATOM 799 C C . THR A 1 98 ? 8.296 2.487 5.876 1.00 79.81 98 THR A C 1
ATOM 801 O O . THR A 1 98 ? 8.974 3.472 5.602 1.00 79.81 98 THR A O 1
ATOM 804 N N . VAL A 1 99 ? 7.483 1.913 4.991 1.00 75.31 99 VAL A N 1
ATOM 805 C CA . VAL A 1 99 ? 7.340 2.360 3.599 1.00 75.31 99 VAL A CA 1
ATOM 806 C C . VAL A 1 99 ? 6.034 3.104 3.339 1.00 75.31 99 VAL A C 1
ATOM 808 O O . VAL A 1 99 ? 5.881 3.718 2.285 1.00 75.31 99 VAL A O 1
ATOM 811 N N . PHE A 1 100 ? 5.077 3.037 4.259 1.00 74.19 100 PHE A N 1
ATOM 812 C CA . PHE A 1 100 ? 3.833 3.792 4.178 1.00 74.19 100 PHE A CA 1
ATOM 813 C C . PHE A 1 100 ? 3.264 4.010 5.575 1.00 74.19 100 PHE A C 1
ATOM 815 O O . PHE A 1 100 ? 3.351 3.115 6.414 1.00 74.19 100 PHE A O 1
ATOM 822 N N . VAL A 1 101 ? 2.679 5.183 5.792 1.00 74.75 101 VAL A N 1
ATOM 823 C CA . VAL A 1 101 ? 1.963 5.546 7.013 1.00 74.75 101 VAL A CA 1
ATOM 824 C C . VAL A 1 101 ? 0.681 6.238 6.592 1.00 74.75 101 VAL A C 1
ATOM 826 O O . VAL A 1 101 ? 0.712 7.114 5.728 1.00 74.75 101 VAL A O 1
ATOM 829 N N . ASN A 1 102 ? -0.426 5.852 7.206 1.00 73.94 102 ASN A N 1
ATOM 830 C CA . ASN A 1 102 ? -1.685 6.569 7.107 1.00 73.94 102 ASN A CA 1
ATOM 831 C C . ASN A 1 102 ? -2.240 6.714 8.518 1.00 73.94 102 ASN A C 1
ATOM 833 O O . ASN A 1 102 ? -2.304 5.744 9.277 1.00 73.94 102 ASN A O 1
ATOM 837 N N . GLU A 1 103 ? -2.574 7.946 8.862 1.00 75.81 103 GLU A N 1
ATOM 838 C CA . GLU A 1 103 ? -3.113 8.320 10.153 1.00 75.81 103 GLU A CA 1
ATOM 839 C C . GLU A 1 103 ? -4.270 9.290 9.959 1.00 75.81 103 GLU A C 1
ATOM 841 O O . GLU A 1 103 ? -4.254 10.122 9.050 1.00 75.81 103 GLU A O 1
ATOM 846 N N . ALA A 1 104 ? -5.265 9.186 10.830 1.00 66.88 104 ALA A N 1
ATOM 847 C CA . ALA A 1 104 ? -6.322 10.173 10.930 1.00 66.88 104 ALA A CA 1
ATOM 848 C C . ALA A 1 104 ? -6.735 10.350 12.389 1.00 66.88 104 ALA A C 1
ATOM 850 O O . ALA A 1 104 ? -6.697 9.418 13.195 1.00 66.88 104 ALA A O 1
ATOM 851 N N . SER A 1 105 ? -7.138 11.570 12.716 1.00 76.19 105 SER A N 1
ATOM 852 C CA . SER A 1 105 ? -7.616 11.974 14.032 1.00 76.19 105 SER A CA 1
ATOM 853 C C . SER A 1 105 ? -8.881 12.815 13.892 1.00 76.19 105 SER A C 1
ATOM 855 O O . SER A 1 105 ? -9.113 13.446 12.860 1.00 76.19 105 SER A O 1
ATOM 857 N N . SER A 1 106 ? -9.702 12.830 14.938 1.00 71.06 106 SER A N 1
ATOM 858 C CA . SER A 1 106 ? -10.874 13.697 15.033 1.00 71.06 106 SER A CA 1
ATOM 859 C C . SER A 1 106 ? -11.035 14.200 16.462 1.00 71.06 106 SER A C 1
ATOM 861 O O . SER A 1 106 ? -10.942 13.434 17.420 1.00 71.06 106 SER A O 1
ATOM 863 N N . GLU A 1 107 ? -11.292 15.500 16.599 1.00 67.00 107 GLU A N 1
ATOM 864 C CA . GLU A 1 107 ? -11.515 16.155 17.893 1.00 67.00 107 GLU A CA 1
ATOM 865 C C . GLU A 1 107 ? -13.002 16.197 18.292 1.00 67.00 107 GLU A C 1
ATOM 867 O O . GLU A 1 107 ? -13.319 16.459 19.449 1.00 67.00 107 GLU A O 1
ATOM 872 N N . ALA A 1 108 ? -13.925 15.924 17.358 1.00 64.19 108 ALA A N 1
ATOM 873 C CA . ALA A 1 108 ? -15.365 16.160 17.531 1.00 64.19 108 ALA A CA 1
ATOM 874 C C . ALA A 1 108 ? -16.250 14.915 17.315 1.00 64.19 108 ALA A C 1
ATOM 876 O O . ALA A 1 108 ? -17.468 15.032 17.194 1.00 64.19 108 ALA A O 1
ATOM 877 N N . GLY A 1 109 ? -15.657 13.721 17.257 1.00 64.19 109 GLY A N 1
ATOM 878 C CA . GLY A 1 109 ? -16.388 12.468 17.059 1.00 64.19 109 GLY A CA 1
ATOM 8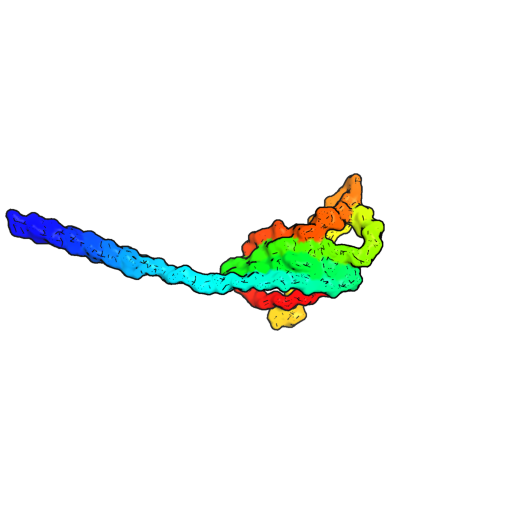79 C C . GLY A 1 109 ? -15.476 11.314 16.649 1.00 64.19 109 GLY A C 1
ATOM 880 O O . GLY A 1 109 ? -14.286 11.541 16.415 1.00 64.19 109 GLY A O 1
ATOM 881 N N . PRO A 1 110 ? -16.007 10.086 16.560 1.00 63.03 110 PRO A N 1
ATOM 882 C CA . PRO A 1 110 ? -15.228 8.938 16.128 1.00 63.03 110 PRO A CA 1
ATOM 883 C C . PRO A 1 110 ? -14.716 9.121 14.700 1.00 63.03 110 PRO A C 1
ATOM 885 O O . PRO A 1 110 ? -15.433 9.577 13.808 1.00 63.03 110 PRO A O 1
ATOM 888 N N . VAL A 1 111 ? -13.462 8.745 14.485 1.00 61.03 111 VAL A N 1
ATOM 889 C CA . VAL A 1 111 ? -12.921 8.530 13.151 1.00 61.03 111 VAL A CA 1
ATOM 890 C C . VAL A 1 111 ? -13.446 7.166 12.729 1.00 61.03 111 VAL A C 1
ATOM 892 O O . VAL A 1 111 ? -13.031 6.160 13.299 1.00 61.03 111 VAL A O 1
ATOM 895 N N . GLY A 1 112 ? -14.387 7.130 11.782 1.00 61.78 112 GLY A N 1
ATOM 896 C CA . GLY A 1 112 ? -14.938 5.893 11.224 1.00 61.78 112 GLY A CA 1
ATOM 897 C C . GLY A 1 112 ? -13.833 5.071 10.567 1.00 61.78 112 GLY A C 1
ATOM 898 O O . GLY A 1 112 ? -13.603 5.179 9.364 1.00 61.78 112 GLY A O 1
ATOM 899 N N . LEU A 1 113 ? -13.099 4.300 11.377 1.00 65.56 113 LEU A N 1
ATOM 900 C CA . LEU A 1 113 ? -11.937 3.534 10.949 1.00 65.56 113 LEU A CA 1
ATOM 901 C C . LEU A 1 113 ? -12.371 2.601 9.831 1.00 65.56 113 LEU A C 1
ATOM 903 O O . LEU A 1 113 ? -11.838 2.689 8.736 1.00 65.56 113 LEU A O 1
ATOM 907 N N . LEU A 1 114 ? -13.389 1.783 10.112 1.00 63.91 114 LEU A N 1
ATOM 908 C CA . LEU A 1 114 ? -13.910 0.744 9.226 1.00 63.91 114 LEU A CA 1
ATOM 909 C C . LEU A 1 114 ? -14.365 1.290 7.866 1.00 63.91 114 LEU A C 1
ATOM 911 O O . LEU A 1 114 ? -14.146 0.626 6.857 1.00 63.91 114 LEU A O 1
ATOM 915 N N . ASP A 1 115 ? -14.899 2.512 7.826 1.00 65.00 115 ASP A N 1
ATOM 916 C CA . ASP A 1 115 ? -15.370 3.150 6.591 1.00 65.00 115 ASP A CA 1
ATOM 917 C C . ASP A 1 115 ? -14.219 3.574 5.660 1.00 65.00 115 ASP A C 1
ATOM 919 O O . ASP A 1 115 ? -14.420 3.766 4.464 1.00 65.00 115 ASP A O 1
ATOM 923 N N . ASN A 1 116 ? -12.997 3.700 6.189 1.00 61.94 116 ASN A N 1
ATOM 924 C CA . ASN A 1 116 ? -11.810 4.140 5.448 1.00 61.94 116 ASN A CA 1
ATOM 925 C C . ASN A 1 116 ? -10.841 2.991 5.102 1.00 61.94 116 ASN A C 1
ATOM 927 O O . ASN A 1 116 ? -9.742 3.239 4.601 1.00 61.94 116 ASN A O 1
ATOM 931 N N . LEU A 1 117 ? -11.215 1.731 5.360 1.00 65.56 117 LEU A N 1
ATOM 932 C CA . LEU A 1 117 ? -10.331 0.568 5.176 1.00 65.56 117 LEU A CA 1
ATOM 933 C C . LEU A 1 117 ? -10.491 -0.175 3.848 1.00 65.56 117 LEU A C 1
ATOM 935 O O . LEU A 1 117 ? -9.694 -1.071 3.557 1.00 65.56 117 LEU A O 1
ATOM 939 N N . ASP A 1 118 ? -11.490 0.180 3.044 1.00 64.44 118 ASP A N 1
ATOM 940 C CA . ASP A 1 118 ? -11.732 -0.458 1.746 1.00 64.44 118 ASP A CA 1
ATOM 941 C C . ASP A 1 118 ? -10.722 -0.030 0.666 1.00 64.44 118 ASP A C 1
ATOM 943 O O . ASP A 1 118 ? -10.623 -0.683 -0.374 1.00 64.44 118 ASP A O 1
ATOM 947 N N . ASP A 1 119 ? -9.933 1.022 0.920 1.00 65.88 119 ASP A N 1
ATOM 948 C CA . ASP A 1 119 ? -8.921 1.506 -0.015 1.00 65.88 119 ASP A CA 1
ATOM 949 C C . ASP A 1 119 ? -7.684 2.113 0.667 1.00 65.88 119 ASP A C 1
ATOM 951 O O . ASP A 1 119 ? -7.359 3.295 0.539 1.00 65.88 119 ASP A O 1
ATOM 955 N N . ILE A 1 120 ? -6.932 1.275 1.381 1.00 66.75 120 ILE A N 1
ATOM 956 C CA . ILE A 1 120 ? -5.700 1.697 2.072 1.00 66.75 120 ILE A CA 1
ATOM 957 C C . ILE A 1 120 ? -4.515 1.957 1.123 1.00 66.75 120 ILE A C 1
ATOM 959 O O . ILE A 1 120 ? -3.410 2.278 1.565 1.00 66.75 120 ILE A O 1
ATOM 963 N N . GLY A 1 121 ? -4.724 1.788 -0.184 1.00 54.28 121 GLY A N 1
ATOM 964 C CA . GLY A 1 121 ? -3.679 1.705 -1.195 1.00 54.28 121 GLY A CA 1
ATOM 965 C C . GLY A 1 121 ? -3.573 2.893 -2.146 1.00 54.28 121 GLY A C 1
ATOM 966 O O . GLY A 1 121 ? -2.656 2.932 -2.966 1.00 54.28 121 GLY A O 1
ATOM 967 N N . LEU A 1 122 ? -4.482 3.866 -2.071 1.00 47.25 122 LEU A N 1
ATOM 968 C CA . LEU A 1 122 ? -4.600 4.924 -3.072 1.00 47.25 122 LEU A CA 1
ATOM 969 C C . LEU A 1 122 ? -3.591 6.070 -2.863 1.00 47.25 122 LEU A C 1
ATOM 971 O O . LEU A 1 122 ? -3.962 7.223 -2.653 1.00 47.25 122 LEU A O 1
ATOM 975 N N . HIS A 1 123 ? -2.288 5.784 -2.928 1.00 47.97 123 HIS A N 1
ATOM 976 C CA . HIS A 1 123 ? -1.279 6.839 -3.065 1.00 47.97 123 HIS A CA 1
ATOM 977 C C . HIS A 1 123 ? -0.098 6.407 -3.936 1.00 47.97 123 HIS A C 1
ATOM 979 O O . HIS A 1 123 ? 0.748 5.590 -3.569 1.00 47.97 123 HIS A O 1
ATOM 985 N N . GLY A 1 124 ? -0.021 7.016 -5.123 1.00 38.06 124 GLY A N 1
ATOM 986 C CA . GLY A 1 124 ? 1.022 6.799 -6.121 1.00 38.06 124 GLY A CA 1
ATOM 987 C C . GLY A 1 124 ? 2.364 7.438 -5.761 1.00 38.06 124 GLY A C 1
ATOM 988 O O . GLY A 1 124 ? 2.931 8.150 -6.593 1.00 38.06 124 GLY A O 1
ATOM 989 N N . THR A 1 125 ? 2.888 7.185 -4.561 1.00 39.00 125 THR A N 1
ATOM 990 C CA . THR A 1 125 ? 4.187 7.699 -4.108 1.00 39.00 125 THR A CA 1
ATOM 991 C C . THR A 1 125 ? 5.304 7.189 -5.018 1.00 39.00 125 THR A C 1
ATOM 993 O O . THR A 1 125 ? 5.497 5.987 -5.190 1.00 39.00 125 THR A O 1
ATOM 996 N N . ILE A 1 126 ? 6.040 8.110 -5.644 1.00 30.78 126 ILE A N 1
ATOM 997 C CA . ILE A 1 126 ? 7.167 7.807 -6.531 1.00 30.78 126 ILE A CA 1
ATOM 998 C C . ILE A 1 126 ? 8.372 7.413 -5.672 1.00 30.78 126 ILE A C 1
ATOM 1000 O O . ILE A 1 126 ? 9.085 8.276 -5.175 1.00 30.78 126 ILE A O 1
ATOM 1004 N N . MET A 1 127 ? 8.616 6.112 -5.502 1.00 37.59 127 MET A N 1
ATOM 1005 C CA . MET A 1 127 ? 9.881 5.613 -4.949 1.00 37.59 127 MET A CA 1
ATOM 1006 C C . MET A 1 127 ? 10.726 4.963 -6.039 1.00 37.59 127 MET A C 1
ATOM 1008 O O . MET A 1 127 ? 10.245 4.096 -6.772 1.00 37.59 127 MET A O 1
ATOM 1012 N N . LYS A 1 128 ? 11.995 5.372 -6.110 1.00 27.97 128 LYS A N 1
ATOM 1013 C CA . LYS A 1 128 ? 13.022 4.810 -6.993 1.00 27.97 128 LYS A CA 1
ATOM 1014 C C . LYS A 1 128 ? 13.313 3.374 -6.540 1.00 27.97 128 LYS A C 1
ATOM 1016 O O . LYS A 1 128 ? 13.616 3.148 -5.371 1.00 27.97 128 LYS A O 1
ATOM 1021 N N . ALA A 1 129 ? 13.142 2.403 -7.434 1.00 25.78 129 ALA A N 1
ATOM 1022 C CA . ALA A 1 129 ? 13.113 0.991 -7.071 1.00 25.78 129 ALA A CA 1
ATOM 1023 C C . ALA A 1 129 ? 14.492 0.479 -6.613 1.00 25.78 129 ALA A C 1
ATOM 1025 O O . ALA A 1 129 ? 15.432 0.403 -7.400 1.00 25.78 129 ALA A O 1
ATOM 1026 N N . SER A 1 130 ? 14.595 0.058 -5.351 1.00 27.08 130 SER A N 1
ATOM 1027 C CA . SER A 1 130 ? 15.598 -0.916 -4.924 1.00 27.08 130 SER A CA 1
ATOM 1028 C C . SER A 1 130 ? 14.953 -1.952 -3.989 1.00 27.08 130 SER A C 1
ATOM 1030 O O . SER A 1 130 ? 14.341 -1.632 -2.970 1.00 27.08 130 SER A O 1
ATOM 1032 N N . SER A 1 131 ? 15.115 -3.223 -4.357 1.00 28.34 131 SER A N 1
ATOM 1033 C CA . SER A 1 131 ? 14.862 -4.448 -3.581 1.00 28.34 131 SER A CA 1
ATOM 1034 C C . SER A 1 131 ? 13.417 -4.936 -3.330 1.00 28.34 131 SER A C 1
ATOM 1036 O O . SER A 1 131 ? 12.459 -4.185 -3.149 1.00 28.34 131 SER A O 1
ATOM 1038 N N . ILE A 1 132 ? 13.340 -6.268 -3.321 1.00 30.52 132 ILE A N 1
ATOM 1039 C CA . ILE A 1 132 ? 12.209 -7.203 -3.250 1.00 30.52 132 ILE A CA 1
ATOM 1040 C C . ILE A 1 132 ? 11.446 -7.071 -1.919 1.00 30.52 132 ILE A C 1
ATOM 1042 O O . ILE A 1 132 ? 12.060 -6.901 -0.868 1.00 30.52 132 ILE A O 1
ATOM 1046 N N . LEU A 1 133 ? 10.111 -7.127 -1.963 1.00 33.38 133 LEU A N 1
ATOM 1047 C CA . LEU A 1 133 ? 9.218 -7.045 -0.801 1.00 33.38 133 LEU A CA 1
ATOM 1048 C C . LEU A 1 133 ? 8.709 -8.442 -0.428 1.00 33.38 133 LEU A C 1
ATOM 1050 O O . LEU A 1 133 ? 8.043 -9.092 -1.228 1.00 33.38 133 LEU A O 1
ATOM 1054 N N . LYS A 1 134 ? 8.992 -8.877 0.802 1.00 32.97 134 LYS A N 1
ATOM 1055 C CA . LYS A 1 134 ? 8.294 -9.975 1.479 1.00 32.97 134 LYS A CA 1
ATOM 1056 C C . LYS A 1 134 ? 7.502 -9.334 2.620 1.00 32.97 134 LYS A C 1
ATOM 1058 O O . LYS A 1 134 ? 8.084 -8.576 3.395 1.00 32.97 134 LYS A O 1
ATOM 1063 N N . GLN A 1 135 ? 6.188 -9.540 2.650 1.00 37.88 135 GLN A N 1
ATOM 1064 C CA . GLN A 1 135 ? 5.297 -8.864 3.593 1.00 37.88 135 GLN A CA 1
ATOM 1065 C C . GLN A 1 135 ? 5.151 -9.715 4.860 1.00 37.88 135 GLN A C 1
ATOM 1067 O O . GLN A 1 135 ? 4.757 -10.876 4.777 1.00 37.88 135 GLN A O 1
ATOM 1072 N N . SER A 1 136 ? 5.475 -9.127 6.008 1.00 27.84 136 SER A N 1
ATOM 1073 C CA . SER A 1 136 ? 5.159 -9.650 7.337 1.00 27.84 136 SER A CA 1
ATOM 1074 C C . SER A 1 136 ? 4.345 -8.570 8.040 1.00 27.84 136 SER A C 1
ATOM 1076 O O . SER A 1 136 ? 4.794 -7.428 8.123 1.00 27.84 136 SER A O 1
ATOM 1078 N N . ILE A 1 137 ? 3.133 -8.903 8.476 1.00 32.19 137 ILE A N 1
ATOM 1079 C CA . ILE A 1 137 ? 2.242 -7.972 9.175 1.00 32.19 137 ILE A CA 1
ATOM 1080 C C . ILE A 1 137 ? 2.388 -8.252 10.665 1.00 32.19 137 ILE A C 1
ATOM 1082 O O . ILE A 1 137 ? 2.048 -9.340 11.119 1.00 32.19 137 ILE A O 1
ATOM 1086 N N . PHE A 1 138 ? 2.895 -7.266 11.398 1.00 28.62 138 PHE A N 1
ATOM 1087 C CA . PHE A 1 138 ? 2.796 -7.191 12.850 1.00 28.62 138 PHE A CA 1
ATOM 1088 C C . PHE A 1 138 ? 2.049 -5.898 13.172 1.00 28.62 138 PHE A C 1
ATOM 1090 O O . PHE A 1 138 ? 2.513 -4.815 12.803 1.00 28.62 138 PHE A O 1
ATOM 1097 N N . ILE A 1 139 ? 0.875 -6.041 13.786 1.00 35.19 139 ILE A N 1
ATOM 1098 C CA . ILE A 1 139 ? 0.088 -4.968 14.403 1.00 35.19 139 ILE A CA 1
ATOM 1099 C C . ILE A 1 139 ? -0.011 -5.324 15.877 1.00 35.19 139 ILE A C 1
ATOM 1101 O O . ILE A 1 139 ? -0.378 -6.491 16.137 1.00 35.19 139 ILE A O 1
#

pLDDT: mean 70.27, std 16.69, range [25.78, 93.19]

Sequence (139 aa):
MKKIIFLLSAIFIISNVVWGFMYFKRIDPPSNIVVQVYNLNGTGEVWDITDYKIIVSPNKILRGHGKLAYKGDPKNVENSTYYKFEIKKINPYGKDETVFVNEASSEAGPVGLLDNLDDIGLHGTIMKASSILKQSIFI

Organism: NCBI:txid2490856

Secondary structure (DSSP, 8-state):
-HHHHHHHHHHHHHHHHHHHHHHHT---PPP----EEEEEEEE-SSEEEEEEEEEE-SS-EEE---EEEE-S-GGGTTT-SEEEEEEEEE-TTS-EEEEEEEEEE-SSS---TGGG-TTTT-EEEEE---S--------

Foldseek 3Di:
DVVVVVVVVVVVVVVVVVVVVVVVPPDDDPPPFPWDKDQDWDDDPFKTKGRWIWIDTQFFIATWFIAIDGPDDVVVQQFAQKDKDFFWFQDPVRDTDTPDMDMDGHPPTHDRPNVPRRGPRPDRDGDNDDDDGDGDDDD